Protein AF-A0A399CZG1-F1 (afdb_monomer_lite)

Radius of gyration: 20.48 Å; chains: 1; bounding box: 74×46×42 Å

Organism: NCBI:txid1628158

Secondary structure (DSSP, 8-state):
------------TTSSS-S----S--GGGSGGGGTTGGGTHHHHHHHHHHHHHHHHTT-HHHHHHHHHHHHHHHHH---GGGHHHHHHHHHHHHHHHHHHHHHHHHHHSSTT--GGGHHHHHHHHHHHHHHHHH-

pLDDT: mean 77.65, std 18.29, range [36.0, 96.25]

Foldseek 3Di:
DDDDDDDPDPPDPPPPVPPDDPQPDQLPPAQVSCPVVVVLSVLLSVLQSQLVVCVVVVVNVSNLVSLVSSLVSLVVPPDPSCVVVSVVSLVVSLVVLVVSLVVLCVQCDDDNHDPPSVVVNVVSVVVSVVSVVVD

Sequence (135 aa):
MKLSRRGFSLFSLRDIEYFNKEEKFELVNCPLKGKYCKRQLPEINQSYSESEQYRKNKEYRNSIDALKNAYSTTTELKEDSCSRCVNFFRSSITESLEDIHGELHKMSTGLFRTKRFESSYFMLGDLLKELKMKN

Structure (mmCIF, N/CA/C/O backbone):
data_AF-A0A399CZG1-F1
#
_entry.id   AF-A0A399CZG1-F1
#
loop_
_atom_site.group_PDB
_atom_site.id
_atom_site.type_symbol
_atom_site.label_atom_id
_atom_site.label_alt_id
_atom_site.label_comp_id
_atom_site.label_asym_id
_atom_site.label_entity_id
_a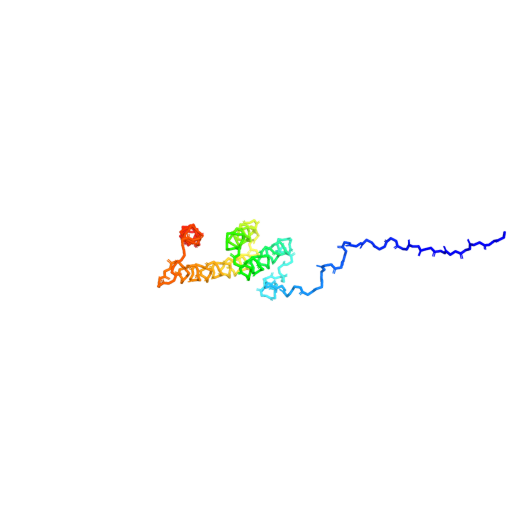tom_site.label_seq_id
_atom_site.pdbx_PDB_ins_code
_atom_site.Cartn_x
_atom_site.Cartn_y
_atom_site.Cartn_z
_atom_site.occupancy
_atom_site.B_iso_or_equiv
_atom_site.auth_seq_id
_atom_site.auth_comp_id
_atom_site.auth_asym_id
_atom_site.auth_atom_id
_atom_site.pdbx_PDB_model_num
ATOM 1 N N . MET A 1 1 ? 52.359 -31.957 21.831 1.00 36.00 1 MET A N 1
ATOM 2 C CA . MET A 1 1 ? 51.922 -32.720 20.639 1.00 36.00 1 MET A CA 1
ATOM 3 C C . MET A 1 1 ? 50.414 -32.563 20.468 1.00 36.00 1 MET A C 1
ATOM 5 O O . MET A 1 1 ? 49.690 -32.863 21.400 1.00 36.00 1 MET A O 1
ATOM 9 N N . LYS A 1 2 ? 50.000 -32.073 19.289 1.00 42.47 2 LYS A N 1
ATOM 10 C CA . LYS A 1 2 ? 48.671 -32.131 18.642 1.00 42.47 2 LYS A CA 1
ATOM 11 C C . LYS A 1 2 ? 47.413 -31.792 19.465 1.00 42.47 2 LYS A C 1
ATOM 13 O O . LYS A 1 2 ? 46.794 -32.674 20.041 1.00 42.47 2 LYS A O 1
ATOM 18 N N . LEU A 1 3 ? 46.904 -30.575 19.260 1.00 36.94 3 LEU A N 1
ATOM 19 C CA . LEU A 1 3 ? 45.467 -30.357 19.069 1.00 36.94 3 LEU A CA 1
ATOM 20 C C . LEU A 1 3 ? 45.265 -29.593 17.756 1.00 36.94 3 LEU A C 1
ATOM 22 O O . LEU A 1 3 ? 45.501 -28.397 17.644 1.00 36.94 3 LEU A O 1
ATOM 26 N N . SER A 1 4 ? 44.901 -30.364 16.737 1.00 43.69 4 SER A N 1
ATOM 27 C CA . SER A 1 4 ? 44.375 -29.910 15.457 1.00 43.69 4 SER A CA 1
ATOM 28 C C . SER A 1 4 ? 42.860 -30.012 15.547 1.00 43.69 4 SER A C 1
ATOM 30 O O . SER A 1 4 ? 42.366 -31.129 15.689 1.00 43.69 4 SER A O 1
ATOM 32 N N . ARG A 1 5 ? 42.138 -28.893 15.429 1.00 46.50 5 ARG A N 1
ATOM 33 C CA . ARG A 1 5 ? 40.871 -28.836 14.687 1.00 46.50 5 ARG A CA 1
ATOM 34 C C . ARG A 1 5 ? 40.735 -27.475 14.018 1.00 46.50 5 ARG A C 1
ATOM 36 O O . ARG A 1 5 ? 40.774 -26.425 14.647 1.00 46.50 5 ARG A O 1
ATOM 43 N N . ARG A 1 6 ? 40.643 -27.573 12.699 1.00 44.03 6 ARG A N 1
ATOM 44 C CA . ARG A 1 6 ? 40.434 -26.521 11.717 1.00 44.03 6 ARG A CA 1
ATOM 45 C C . ARG A 1 6 ? 39.025 -25.944 11.846 1.00 44.03 6 ARG A C 1
ATOM 47 O O . ARG A 1 6 ? 38.085 -26.691 12.092 1.00 44.03 6 ARG A O 1
ATOM 54 N N . GLY A 1 7 ? 38.924 -24.656 11.528 1.00 44.97 7 GLY A N 1
ATOM 55 C CA . GLY A 1 7 ? 37.837 -24.108 10.720 1.00 44.97 7 GLY A CA 1
ATOM 56 C C . GLY A 1 7 ? 36.497 -23.916 11.416 1.00 44.97 7 GLY A C 1
ATOM 57 O O . GLY A 1 7 ? 35.543 -24.615 11.095 1.00 44.97 7 GLY A O 1
ATOM 58 N N . PHE A 1 8 ? 36.388 -22.888 12.259 1.00 40.22 8 PHE A N 1
ATOM 59 C CA . PHE A 1 8 ? 35.113 -22.181 12.364 1.00 40.22 8 PHE A CA 1
ATOM 60 C C . PHE A 1 8 ? 34.995 -21.269 11.148 1.00 40.22 8 PHE A C 1
ATOM 62 O O . PHE A 1 8 ? 35.654 -20.236 11.044 1.00 40.22 8 PHE A O 1
ATOM 69 N N . SER A 1 9 ? 34.215 -21.743 10.183 1.00 43.44 9 SER A N 1
ATOM 70 C CA . SER A 1 9 ? 33.822 -20.983 9.014 1.00 43.44 9 SER A CA 1
ATOM 71 C C . SER A 1 9 ? 32.996 -19.779 9.464 1.00 43.44 9 SER A C 1
ATOM 73 O O . SER A 1 9 ? 31.930 -19.940 10.059 1.00 43.44 9 SER A O 1
ATOM 75 N N . LEU A 1 10 ? 33.510 -18.581 9.187 1.00 44.06 10 LEU A N 1
ATOM 76 C CA . LEU A 1 10 ? 32.779 -17.317 9.194 1.00 44.06 10 LEU A CA 1
ATOM 77 C C . LEU A 1 10 ? 31.733 -17.358 8.069 1.00 44.06 10 LEU A C 1
ATOM 79 O O . LEU A 1 10 ? 31.894 -16.727 7.029 1.00 44.06 10 LEU A O 1
ATOM 83 N N . PHE A 1 11 ? 30.660 -18.120 8.263 1.00 40.62 11 PHE A N 1
ATOM 84 C CA . PHE A 1 11 ? 29.437 -17.894 7.507 1.00 40.62 11 PHE A CA 1
ATOM 85 C C . PHE A 1 11 ? 28.658 -16.799 8.227 1.00 40.62 11 PHE A C 1
ATOM 87 O O . PHE A 1 11 ? 28.076 -16.995 9.291 1.00 40.62 11 PHE A O 1
ATOM 94 N N . SER A 1 12 ? 28.759 -15.607 7.645 1.00 46.53 12 SER A N 1
ATOM 95 C CA . SER A 1 12 ? 27.962 -14.426 7.939 1.00 46.53 12 SER A CA 1
ATOM 96 C C . SER A 1 12 ? 26.483 -14.803 8.082 1.00 46.53 12 SER A C 1
ATOM 98 O O . SER A 1 12 ? 25.837 -15.203 7.119 1.00 46.53 12 SER A O 1
ATOM 100 N N . LEU A 1 13 ? 25.930 -14.626 9.283 1.00 44.75 13 LEU A N 1
ATOM 101 C CA . LEU A 1 13 ? 24.500 -14.739 9.611 1.00 44.75 13 LEU A CA 1
ATOM 102 C C . LEU A 1 13 ? 23.629 -13.652 8.936 1.00 44.75 13 LEU A C 1
ATOM 104 O O . LEU A 1 13 ? 22.553 -13.338 9.429 1.00 44.75 13 LEU A O 1
ATOM 108 N N . ARG A 1 14 ? 24.089 -13.037 7.838 1.00 44.19 14 ARG A N 1
ATOM 109 C CA . ARG A 1 14 ? 23.337 -12.007 7.102 1.00 44.19 14 ARG A CA 1
ATOM 110 C C . ARG A 1 14 ? 22.626 -12.524 5.852 1.00 44.19 14 ARG A C 1
ATOM 112 O O . ARG A 1 14 ? 21.783 -11.808 5.333 1.00 44.19 14 ARG A O 1
ATOM 119 N N . ASP A 1 15 ? 22.888 -13.760 5.424 1.00 41.03 15 ASP A N 1
ATOM 120 C CA . ASP A 1 15 ? 22.405 -14.249 4.121 1.00 41.03 15 ASP A CA 1
ATOM 121 C C . ASP A 1 15 ? 21.254 -15.278 4.204 1.00 41.03 15 ASP A C 1
ATOM 123 O O . ASP A 1 15 ? 20.906 -15.887 3.197 1.00 41.03 15 ASP A O 1
ATOM 127 N N . ILE A 1 16 ? 20.640 -15.498 5.380 1.00 46.31 16 ILE A N 1
ATOM 128 C CA . ILE A 1 16 ? 19.619 -16.560 5.575 1.00 46.31 16 ILE A CA 1
ATOM 129 C C . ILE A 1 16 ? 18.176 -16.028 5.740 1.00 46.31 16 ILE A C 1
ATOM 131 O O . ILE A 1 16 ? 17.235 -16.813 5.740 1.00 46.31 16 ILE A O 1
ATOM 135 N N . GLU A 1 17 ? 17.934 -14.714 5.748 1.00 45.91 17 GLU A N 1
ATOM 136 C CA . GLU A 1 17 ? 16.558 -14.163 5.762 1.00 45.91 17 GLU A CA 1
ATOM 137 C C . GLU A 1 17 ? 16.020 -13.785 4.368 1.00 45.91 17 GLU A C 1
ATOM 139 O O . GLU A 1 17 ? 15.200 -12.886 4.222 1.00 45.91 17 GLU A O 1
ATOM 144 N N . TYR A 1 18 ? 16.450 -14.501 3.325 1.00 46.44 18 TYR A N 1
ATOM 145 C CA . TYR A 1 18 ? 15.904 -14.374 1.962 1.00 46.44 18 TYR A CA 1
ATOM 146 C C . TYR A 1 18 ? 15.103 -15.608 1.514 1.00 46.44 18 TYR A C 1
ATOM 148 O O . TYR A 1 18 ? 14.921 -15.844 0.322 1.00 46.44 18 TYR A O 1
ATOM 156 N N . PHE A 1 19 ? 14.626 -16.428 2.454 1.00 38.84 19 PHE A N 1
ATOM 157 C CA . PHE A 1 19 ? 13.815 -17.602 2.133 1.00 38.84 19 PHE A CA 1
ATOM 158 C C . PHE A 1 19 ? 12.312 -17.303 2.262 1.00 38.84 19 PHE A C 1
ATOM 160 O O . PHE A 1 19 ? 11.767 -17.224 3.359 1.00 38.84 19 PHE A O 1
ATOM 167 N N . ASN A 1 20 ? 11.656 -17.202 1.098 1.00 46.59 20 ASN A N 1
ATOM 168 C CA . ASN A 1 20 ? 10.205 -17.238 0.860 1.00 46.59 20 ASN A CA 1
ATOM 169 C C . ASN A 1 20 ? 9.352 -16.075 1.404 1.00 46.59 20 ASN A C 1
ATOM 171 O O . ASN A 1 20 ? 8.352 -16.288 2.089 1.00 46.59 20 ASN A O 1
ATOM 175 N N . LYS A 1 21 ? 9.656 -14.838 0.996 1.00 52.62 21 LYS A N 1
ATOM 176 C CA . LYS A 1 21 ? 8.591 -13.847 0.768 1.00 52.62 21 LYS A CA 1
ATOM 177 C C . LYS A 1 21 ? 8.177 -13.976 -0.696 1.00 52.62 21 LYS A C 1
ATOM 179 O O . LYS A 1 21 ? 8.971 -13.648 -1.568 1.00 52.62 21 LYS A O 1
ATOM 184 N N . GLU A 1 22 ? 6.982 -14.499 -0.967 1.00 57.06 22 GLU A N 1
ATOM 185 C CA . GLU A 1 22 ? 6.399 -14.423 -2.312 1.00 57.06 22 GLU A CA 1
ATOM 186 C C . GLU A 1 22 ? 6.376 -12.948 -2.731 1.00 57.06 22 GLU A C 1
ATOM 188 O O . GLU A 1 22 ? 5.758 -12.109 -2.068 1.00 57.06 22 GLU A O 1
ATOM 193 N N . GLU A 1 23 ? 7.126 -12.607 -3.777 1.00 64.00 23 GLU A N 1
ATOM 194 C CA . GLU A 1 23 ? 7.161 -11.247 -4.297 1.00 64.00 23 GLU A CA 1
ATOM 195 C C . GLU A 1 23 ? 5.788 -10.918 -4.886 1.00 64.00 23 GLU A C 1
ATOM 197 O O . GLU A 1 23 ? 5.312 -11.590 -5.798 1.00 64.00 23 GLU A O 1
ATOM 202 N N . LYS A 1 24 ? 5.130 -9.876 -4.360 1.00 70.31 24 LYS A N 1
ATOM 203 C CA . LYS A 1 24 ? 3.799 -9.473 -4.837 1.00 70.31 24 LYS A CA 1
ATOM 204 C C . LYS A 1 24 ? 3.831 -9.084 -6.314 1.00 70.31 24 LYS A C 1
ATOM 206 O O . LYS A 1 24 ? 2.890 -9.375 -7.051 1.00 70.31 24 LYS A O 1
ATOM 211 N N . PHE A 1 25 ? 4.888 -8.391 -6.728 1.00 69.31 25 PHE A N 1
ATOM 212 C CA . PHE A 1 25 ? 5.066 -7.937 -8.093 1.00 69.31 25 PHE A CA 1
ATOM 213 C C . PHE A 1 25 ? 6.190 -8.703 -8.768 1.00 69.31 25 PHE A C 1
ATOM 215 O O . PHE A 1 25 ? 7.362 -8.530 -8.441 1.00 69.31 25 PHE A O 1
ATOM 222 N N . GLU A 1 26 ? 5.838 -9.465 -9.794 1.00 66.25 26 GLU A N 1
ATOM 223 C CA . GLU A 1 26 ? 6.810 -10.024 -10.720 1.00 66.25 26 GLU A CA 1
ATOM 224 C C . GLU A 1 26 ? 6.822 -9.195 -12.018 1.00 66.25 26 GLU A C 1
ATOM 226 O O . GLU A 1 26 ? 5.777 -8.816 -12.551 1.00 66.25 26 GLU A O 1
ATOM 231 N N . LEU A 1 27 ? 8.004 -8.936 -12.592 1.00 61.22 27 LEU A N 1
ATOM 232 C CA . LEU A 1 27 ? 8.157 -8.186 -13.859 1.00 61.22 27 LEU A CA 1
ATOM 233 C C . LEU A 1 27 ? 7.696 -8.969 -15.106 1.00 61.22 27 LEU A C 1
ATOM 235 O O . LEU A 1 27 ? 8.086 -8.631 -16.227 1.00 61.22 27 LEU A O 1
ATOM 239 N N . VAL A 1 28 ? 6.890 -10.022 -14.943 1.00 53.41 28 VAL A N 1
ATOM 240 C CA . VAL A 1 28 ? 6.492 -10.959 -16.011 1.00 53.41 28 VAL A CA 1
ATOM 241 C C . VAL A 1 28 ? 5.772 -10.239 -17.158 1.00 53.41 28 VAL A C 1
ATOM 243 O O . VAL A 1 28 ? 5.946 -10.612 -18.315 1.00 53.41 28 VAL A O 1
ATOM 246 N N . ASN A 1 29 ? 5.069 -9.141 -16.862 1.00 54.81 29 ASN A N 1
ATOM 247 C CA . ASN A 1 29 ? 4.317 -8.347 -17.842 1.00 54.81 29 ASN A CA 1
ATOM 248 C C . ASN A 1 29 ? 4.965 -6.995 -18.200 1.00 54.81 29 ASN A C 1
ATOM 250 O O . ASN A 1 29 ? 4.324 -6.137 -18.813 1.00 54.81 29 ASN A O 1
ATOM 254 N N . CYS A 1 30 ? 6.233 -6.787 -17.838 1.00 62.12 30 CYS A N 1
ATOM 255 C CA . CYS A 1 30 ? 6.954 -5.556 -18.145 1.00 62.12 30 CYS A CA 1
ATOM 256 C C . CYS A 1 30 ? 7.650 -5.608 -19.513 1.00 62.12 30 CYS A C 1
ATOM 258 O O . CYS A 1 30 ? 8.317 -6.607 -19.812 1.00 62.12 30 CYS A O 1
ATOM 260 N N . PRO A 1 31 ? 7.587 -4.533 -20.332 1.00 56.00 31 PRO A N 1
ATOM 261 C CA . PRO A 1 31 ? 8.394 -4.428 -21.545 1.00 56.00 31 PRO A CA 1
ATOM 262 C C . PRO A 1 31 ? 9.868 -4.726 -21.232 1.00 56.00 31 PRO A C 1
ATOM 264 O O . PRO A 1 31 ? 10.396 -4.303 -20.203 1.00 56.00 31 PRO A O 1
ATOM 267 N N . LEU A 1 32 ? 10.529 -5.514 -22.087 1.00 56.03 32 LEU A N 1
ATOM 268 C CA . LEU A 1 32 ? 11.928 -5.937 -21.905 1.00 56.03 32 LEU A CA 1
ATOM 269 C C . LEU A 1 32 ? 12.213 -6.675 -20.574 1.00 56.03 32 LEU A C 1
ATOM 271 O O . LEU A 1 32 ? 13.328 -6.592 -20.050 1.00 56.03 32 LEU A O 1
ATOM 275 N N . LYS A 1 33 ? 11.225 -7.387 -20.005 1.00 58.09 33 LYS A N 1
ATOM 276 C CA . LYS A 1 33 ? 11.309 -8.038 -18.676 1.00 58.09 33 LYS A CA 1
ATOM 277 C C . LYS A 1 33 ? 11.680 -7.058 -17.552 1.00 58.09 33 LYS A C 1
ATOM 279 O O . LYS A 1 33 ? 12.301 -7.452 -16.564 1.00 58.09 33 LYS A O 1
ATOM 284 N N . GLY A 1 34 ? 11.389 -5.766 -17.745 1.00 58.16 34 GLY A N 1
ATOM 285 C CA . GLY A 1 34 ? 11.699 -4.701 -16.795 1.00 58.16 34 GLY A CA 1
ATOM 286 C C . GLY A 1 34 ? 13.181 -4.606 -16.430 1.00 58.16 34 GLY A C 1
ATOM 287 O O . GLY A 1 34 ? 13.501 -4.231 -15.307 1.00 58.16 34 GLY A O 1
ATOM 288 N N . LYS A 1 35 ? 14.103 -4.966 -17.339 1.00 62.44 35 LYS A N 1
ATOM 289 C CA . LYS A 1 35 ? 15.553 -5.020 -17.057 1.00 62.44 35 LYS A CA 1
ATOM 290 C C . LYS A 1 35 ? 16.100 -3.711 -16.473 1.00 62.44 35 LYS A C 1
ATOM 292 O O . LYS A 1 35 ? 17.005 -3.757 -15.647 1.00 62.44 35 LYS A O 1
ATOM 297 N N . TYR A 1 36 ? 15.525 -2.580 -16.877 1.00 63.09 36 TYR A N 1
ATOM 298 C CA . TYR A 1 36 ? 15.866 -1.259 -16.357 1.00 63.09 36 TYR A CA 1
ATOM 299 C C . TYR A 1 36 ? 15.042 -0.870 -15.110 1.00 63.09 36 TYR A C 1
ATOM 301 O O . TYR A 1 36 ? 15.588 -0.322 -14.155 1.00 63.09 36 TYR A O 1
ATOM 309 N N . CYS A 1 37 ? 13.793 -1.339 -15.020 1.00 68.94 37 CYS A N 1
ATOM 310 C CA . CYS A 1 37 ? 12.920 -1.208 -13.843 1.00 68.94 37 CYS A CA 1
ATOM 311 C C . CYS A 1 37 ? 13.371 -2.058 -12.633 1.00 68.94 37 CYS A C 1
ATOM 313 O O . CYS A 1 37 ? 12.858 -1.895 -11.528 1.00 68.94 37 CYS A O 1
ATOM 315 N N . LYS A 1 38 ? 14.331 -2.976 -12.826 1.00 70.75 38 LYS A N 1
ATOM 316 C CA . LYS A 1 38 ? 14.804 -3.934 -11.812 1.00 70.75 38 LYS A CA 1
ATOM 317 C C . LYS A 1 38 ? 15.476 -3.311 -10.594 1.00 70.75 38 LYS A C 1
ATOM 319 O O . LYS A 1 38 ? 15.558 -3.988 -9.580 1.00 70.75 38 LYS A O 1
ATOM 324 N N . ARG A 1 39 ? 15.994 -2.081 -10.677 1.00 74.62 39 ARG A N 1
ATOM 325 C CA . ARG A 1 39 ? 16.723 -1.478 -9.546 1.00 74.62 39 ARG A CA 1
ATOM 326 C C . ARG A 1 39 ? 15.808 -1.119 -8.377 1.00 74.62 39 ARG A C 1
ATOM 328 O O . ARG A 1 39 ? 16.177 -1.369 -7.242 1.00 74.62 39 ARG A O 1
ATOM 335 N N . GLN A 1 40 ? 14.627 -0.588 -8.679 1.00 78.94 40 GLN A N 1
ATOM 336 C CA . GLN A 1 40 ? 13.659 -0.106 -7.688 1.00 78.94 40 GLN A CA 1
ATOM 337 C C . GLN A 1 40 ? 12.629 -1.183 -7.297 1.00 78.94 40 GLN A C 1
ATOM 339 O O . GLN A 1 40 ? 11.963 -1.075 -6.273 1.00 78.94 40 GLN A O 1
ATOM 344 N N . LEU A 1 41 ? 12.483 -2.245 -8.104 1.00 80.94 41 LEU A N 1
ATOM 345 C CA . LEU A 1 41 ? 11.499 -3.302 -7.849 1.00 80.94 41 LEU A CA 1
ATOM 346 C C . LEU A 1 41 ? 11.676 -4.005 -6.488 1.00 80.94 41 LEU A C 1
ATOM 348 O O . LEU A 1 41 ? 10.663 -4.171 -5.810 1.00 80.94 41 LEU A O 1
ATOM 352 N N . PRO A 1 42 ? 12.892 -4.405 -6.057 1.00 84.00 42 PRO A N 1
ATOM 353 C CA . PRO A 1 42 ? 13.063 -5.058 -4.762 1.00 84.00 42 PRO A CA 1
ATOM 354 C C . PRO A 1 42 ? 12.589 -4.175 -3.608 1.00 84.00 42 PRO A C 1
ATOM 356 O O . PRO A 1 42 ? 11.947 -4.667 -2.690 1.00 84.00 42 PRO A O 1
ATOM 359 N N . GLU A 1 43 ? 12.831 -2.866 -3.693 1.00 87.88 43 GLU A N 1
ATOM 360 C CA . GLU A 1 43 ? 12.409 -1.901 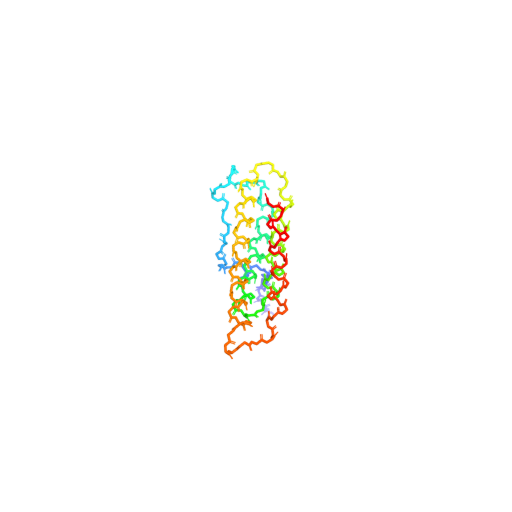-2.677 1.00 87.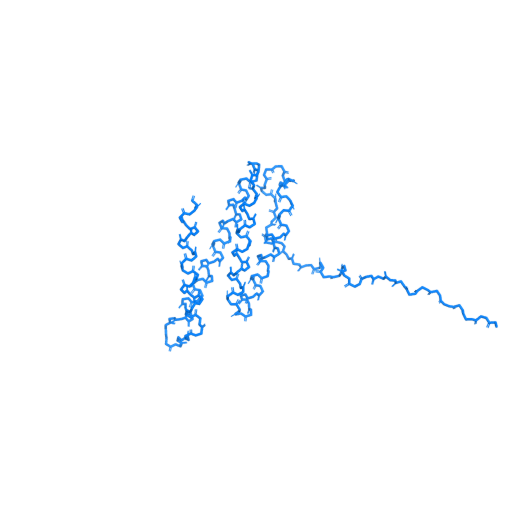88 43 GLU A CA 1
ATOM 361 C C . GLU A 1 43 ? 10.883 -1.729 -2.638 1.00 87.88 43 GLU A C 1
ATOM 363 O O . GLU A 1 43 ? 10.284 -1.710 -1.558 1.00 87.88 43 GLU A O 1
ATOM 368 N N . ILE A 1 44 ? 10.234 -1.688 -3.808 1.00 88.25 44 ILE A N 1
ATOM 369 C CA . ILE A 1 44 ? 8.767 -1.663 -3.915 1.00 88.25 44 ILE A CA 1
ATOM 370 C C . ILE A 1 44 ? 8.170 -2.944 -3.313 1.00 88.25 44 ILE A C 1
ATOM 372 O O . ILE A 1 44 ? 7.260 -2.868 -2.488 1.00 88.25 44 ILE A O 1
ATOM 376 N N . ASN A 1 45 ? 8.691 -4.118 -3.692 1.00 88.19 45 ASN A N 1
ATOM 377 C CA . ASN A 1 45 ? 8.231 -5.414 -3.180 1.00 88.19 45 ASN A CA 1
ATOM 378 C C . ASN A 1 45 ? 8.459 -5.549 -1.670 1.00 88.19 45 ASN A C 1
ATOM 380 O O . ASN A 1 45 ? 7.585 -6.050 -0.959 1.00 88.19 45 ASN A O 1
ATOM 384 N N . GLN A 1 46 ? 9.600 -5.073 -1.171 1.00 90.25 46 GLN A N 1
ATOM 385 C CA . GLN A 1 46 ? 9.909 -5.064 0.253 1.00 90.25 46 GLN A CA 1
ATOM 386 C C . GLN A 1 46 ? 8.916 -4.190 1.023 1.00 90.25 46 GLN A C 1
ATOM 388 O O . GLN A 1 46 ? 8.261 -4.691 1.935 1.00 90.25 46 GLN A O 1
ATOM 393 N N . SER A 1 47 ? 8.749 -2.929 0.616 1.00 92.88 47 SER A N 1
ATOM 394 C CA . SER A 1 47 ? 7.836 -1.982 1.270 1.00 92.88 47 SER A CA 1
ATOM 395 C C . SER A 1 47 ? 6.388 -2.491 1.255 1.00 92.88 47 SER A C 1
ATOM 397 O O . SER A 1 47 ? 5.665 -2.395 2.246 1.00 92.88 47 SER A O 1
ATOM 399 N N . TYR A 1 48 ? 5.962 -3.104 0.147 1.00 92.06 48 TYR A N 1
ATOM 400 C CA . TYR A 1 48 ? 4.640 -3.721 0.045 1.00 92.06 48 TYR A CA 1
ATOM 401 C C . TYR A 1 48 ? 4.491 -4.907 1.013 1.00 92.06 48 TYR A C 1
ATOM 403 O O . TYR A 1 48 ? 3.505 -5.009 1.741 1.00 92.06 48 TYR A O 1
ATOM 411 N N . SER A 1 49 ? 5.488 -5.794 1.068 1.00 91.94 49 SER A N 1
ATOM 412 C CA . SER A 1 49 ? 5.487 -6.943 1.979 1.00 91.94 49 SER A CA 1
ATOM 413 C C . SER A 1 49 ? 5.474 -6.525 3.453 1.00 91.94 49 SER A C 1
ATOM 415 O O . SER A 1 49 ? 4.753 -7.117 4.257 1.00 91.94 49 SER A O 1
ATOM 417 N N . GLU A 1 50 ? 6.251 -5.504 3.814 1.00 94.00 50 GLU A N 1
ATOM 418 C CA . GLU A 1 50 ? 6.254 -4.917 5.157 1.00 94.00 50 GLU A CA 1
ATOM 419 C C . GLU A 1 50 ? 4.880 -4.347 5.509 1.00 94.00 50 GLU A C 1
ATOM 421 O O . GLU A 1 50 ? 4.365 -4.613 6.595 1.00 94.00 50 GLU A O 1
ATOM 426 N N . SER A 1 51 ? 4.230 -3.653 4.570 1.00 95.75 51 SER A N 1
ATOM 427 C CA . SER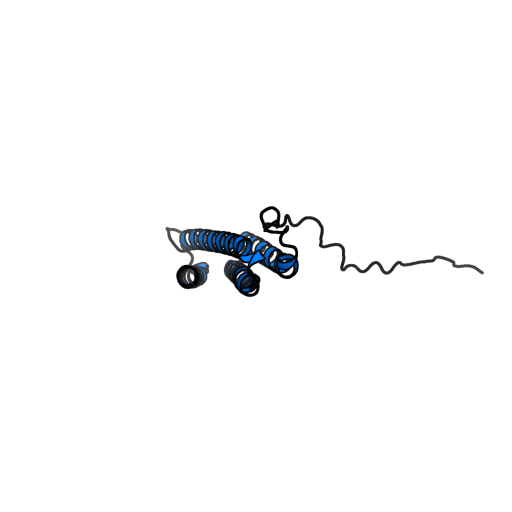 A 1 51 ? 2.873 -3.157 4.782 1.00 95.75 51 SER A CA 1
ATOM 428 C C . SER A 1 51 ? 1.883 -4.267 5.122 1.00 95.75 51 SER A C 1
ATOM 430 O O . SER A 1 51 ? 1.117 -4.138 6.079 1.00 95.75 51 SER A O 1
ATOM 432 N N . GLU A 1 52 ? 1.932 -5.382 4.394 1.00 93.06 52 GLU A N 1
ATOM 433 C CA . GLU A 1 52 ? 1.067 -6.534 4.648 1.00 93.06 52 GLU A CA 1
ATOM 434 C C . GLU A 1 52 ? 1.336 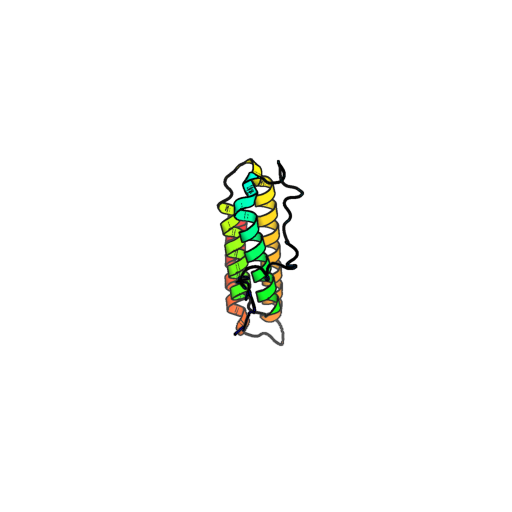-7.161 6.025 1.00 93.06 52 GLU A C 1
ATOM 436 O O . GLU A 1 52 ? 0.407 -7.593 6.712 1.00 93.06 52 GLU A O 1
ATOM 441 N N . GLN A 1 53 ? 2.595 -7.181 6.474 1.00 94.44 53 GLN A N 1
ATOM 442 C CA . GLN A 1 53 ? 2.945 -7.620 7.828 1.00 94.44 53 GLN A CA 1
ATOM 443 C C . GLN A 1 53 ? 2.384 -6.664 8.892 1.00 94.44 53 GLN A C 1
ATOM 445 O O . GLN A 1 53 ? 1.739 -7.115 9.842 1.00 94.44 53 GLN A O 1
ATOM 450 N N . TYR A 1 54 ? 2.543 -5.351 8.711 1.00 96.25 54 TYR A N 1
ATOM 451 C CA . TYR A 1 54 ? 1.978 -4.349 9.616 1.00 96.25 54 TYR A CA 1
ATOM 452 C C . TYR A 1 54 ? 0.450 -4.414 9.675 1.00 96.25 54 TYR A C 1
ATOM 454 O O . TYR A 1 54 ? -0.129 -4.359 10.762 1.00 96.25 54 TYR A O 1
ATOM 462 N N . ARG A 1 55 ? -0.217 -4.597 8.530 1.00 93.62 55 ARG A N 1
ATOM 463 C CA . ARG A 1 55 ? -1.674 -4.760 8.450 1.00 93.62 55 ARG A CA 1
ATOM 464 C C . ARG A 1 55 ? -2.138 -5.981 9.243 1.00 93.62 55 ARG A C 1
ATOM 466 O O . ARG A 1 55 ? -3.046 -5.854 10.064 1.00 93.62 55 ARG A O 1
ATOM 473 N N . LYS A 1 56 ? -1.466 -7.132 9.096 1.00 93.88 56 LYS A N 1
ATOM 474 C CA . LYS A 1 56 ? -1.742 -8.351 9.888 1.00 93.88 56 LYS A CA 1
ATOM 475 C C . LYS A 1 56 ? -1.610 -8.109 11.396 1.00 93.88 56 LYS A C 1
ATOM 477 O O . LYS A 1 56 ? -2.430 -8.603 12.169 1.00 93.88 56 LYS A O 1
ATOM 482 N N . ASN A 1 57 ? -0.644 -7.285 11.803 1.00 94.19 57 ASN A N 1
ATOM 483 C CA . ASN A 1 57 ? -0.428 -6.894 13.199 1.00 94.19 57 ASN A CA 1
ATOM 484 C C . ASN A 1 57 ? -1.336 -5.738 13.674 1.00 94.19 57 ASN A C 1
ATOM 486 O O . ASN A 1 57 ? -1.251 -5.323 14.831 1.00 94.19 57 ASN A O 1
ATOM 490 N N . LYS A 1 58 ? -2.235 -5.225 12.818 1.00 92.06 58 LYS A N 1
ATOM 491 C CA . LYS A 1 58 ? -3.096 -4.046 13.061 1.00 92.06 58 LYS A CA 1
ATOM 492 C C . LYS A 1 58 ? -2.315 -2.752 13.326 1.00 92.06 58 LYS A C 1
ATOM 494 O O . LYS A 1 58 ? -2.831 -1.809 13.934 1.00 92.06 58 LYS A O 1
ATOM 499 N N . GLU A 1 59 ? -1.082 -2.681 12.841 1.00 94.25 59 GLU A N 1
ATOM 500 C CA . GLU A 1 59 ? -0.224 -1.497 12.845 1.00 94.25 59 GLU A CA 1
ATOM 501 C C . GLU A 1 59 ? -0.506 -0.636 11.605 1.00 94.25 59 GLU A C 1
ATOM 503 O O . GLU A 1 59 ? 0.362 -0.384 10.773 1.00 94.25 59 GLU A O 1
ATOM 508 N N . TYR A 1 60 ? -1.754 -0.183 11.457 1.00 93.75 60 TYR A N 1
ATOM 509 C CA . TYR A 1 60 ? -2.217 0.451 10.218 1.00 93.75 60 TYR A CA 1
ATOM 510 C C . TYR A 1 60 ? -1.420 1.689 9.813 1.00 93.75 60 TYR A C 1
ATOM 512 O O . TYR A 1 60 ? -1.226 1.915 8.628 1.00 93.75 60 TYR A O 1
ATOM 520 N N . ARG A 1 61 ? -0.916 2.475 10.770 1.00 93.56 61 ARG A N 1
ATOM 521 C CA . ARG A 1 61 ? -0.073 3.635 10.454 1.00 93.56 61 ARG A CA 1
ATOM 522 C C . ARG A 1 61 ? 1.207 3.217 9.722 1.00 93.56 61 ARG A C 1
ATOM 524 O O . ARG A 1 61 ? 1.480 3.743 8.652 1.00 93.56 61 ARG A O 1
ATOM 531 N N . ASN A 1 62 ? 1.910 2.216 10.250 1.00 95.12 62 ASN A N 1
ATOM 532 C CA . ASN A 1 62 ? 3.128 1.679 9.641 1.00 95.12 62 ASN A CA 1
ATOM 533 C C . ASN A 1 62 ? 2.820 1.031 8.281 1.00 95.12 62 ASN A C 1
ATOM 535 O O . ASN A 1 62 ? 3.563 1.208 7.322 1.00 95.12 62 ASN A O 1
ATOM 539 N N . SER A 1 63 ? 1.677 0.347 8.172 1.00 96.06 63 SER A N 1
ATOM 540 C CA . SER A 1 63 ? 1.193 -0.224 6.910 1.00 96.06 63 SER A CA 1
ATOM 541 C C . SER A 1 63 ? 0.951 0.844 5.831 1.00 96.06 63 SER A C 1
ATOM 543 O O . SER A 1 63 ? 1.402 0.686 4.693 1.00 96.06 63 SER A O 1
ATOM 545 N N . ILE A 1 64 ? 0.296 1.953 6.189 1.00 95.62 64 ILE A N 1
ATOM 546 C CA . ILE A 1 64 ? 0.037 3.084 5.286 1.00 95.62 64 ILE A CA 1
ATOM 547 C C . ILE A 1 64 ? 1.349 3.754 4.870 1.00 95.62 64 ILE A C 1
ATOM 549 O O . ILE A 1 64 ? 1.548 4.012 3.683 1.00 95.62 64 ILE A O 1
ATOM 553 N N . ASP A 1 65 ? 2.251 4.005 5.821 1.00 95.69 65 ASP A N 1
ATOM 554 C CA . ASP A 1 65 ? 3.539 4.650 5.552 1.00 95.69 65 ASP A CA 1
ATOM 555 C C . ASP A 1 65 ? 4.409 3.798 4.610 1.00 95.69 65 ASP A C 1
ATOM 557 O O . ASP A 1 65 ? 4.988 4.327 3.659 1.00 95.69 65 ASP A O 1
ATOM 561 N N . ALA A 1 66 ? 4.423 2.473 4.787 1.00 95.81 66 ALA A N 1
ATOM 562 C CA . ALA A 1 66 ? 5.136 1.551 3.903 1.00 95.81 66 ALA A CA 1
ATOM 563 C C . ALA A 1 66 ? 4.558 1.533 2.471 1.00 95.81 66 ALA A C 1
ATOM 565 O O . ALA A 1 66 ? 5.309 1.592 1.497 1.00 95.81 66 ALA A O 1
ATOM 566 N N . LEU A 1 67 ? 3.227 1.539 2.309 1.00 95.19 67 LEU A N 1
ATOM 567 C CA . LEU A 1 67 ? 2.594 1.642 0.981 1.00 95.19 67 LEU A CA 1
ATOM 568 C C . LEU A 1 67 ? 2.831 3.006 0.331 1.00 95.19 67 LEU A C 1
ATOM 570 O O . LEU A 1 67 ? 3.033 3.088 -0.881 1.00 95.19 67 LEU A O 1
ATOM 574 N N . LYS A 1 68 ? 2.848 4.081 1.122 1.00 94.38 68 LYS A N 1
ATOM 575 C CA . LYS A 1 68 ? 3.196 5.419 0.642 1.00 94.38 68 LYS A CA 1
ATOM 576 C C . LYS A 1 68 ? 4.642 5.469 0.150 1.00 94.38 68 LYS A C 1
ATOM 578 O O . LYS A 1 68 ? 4.890 6.065 -0.899 1.00 94.38 68 LYS A O 1
ATOM 583 N N . ASN A 1 69 ? 5.565 4.820 0.862 1.00 93.31 69 ASN A N 1
ATOM 584 C CA . ASN A 1 69 ? 6.948 4.680 0.419 1.00 93.31 69 ASN A CA 1
ATOM 585 C C . ASN A 1 69 ? 7.015 3.927 -0.913 1.00 93.31 69 ASN A C 1
ATOM 587 O O . ASN A 1 69 ? 7.499 4.485 -1.892 1.00 93.31 69 ASN A O 1
ATOM 591 N N . ALA A 1 70 ? 6.394 2.744 -0.990 1.00 92.06 70 ALA A N 1
ATOM 592 C CA . ALA A 1 70 ? 6.321 1.956 -2.220 1.00 92.06 70 ALA A CA 1
ATOM 593 C C . ALA A 1 70 ? 5.786 2.785 -3.402 1.00 92.06 70 ALA A C 1
ATOM 595 O O . ALA A 1 70 ? 6.357 2.754 -4.493 1.00 92.06 70 ALA A O 1
ATOM 596 N N . TYR A 1 71 ? 4.724 3.572 -3.182 1.00 92.06 71 TYR A N 1
ATOM 597 C CA . TYR A 1 71 ? 4.159 4.462 -4.196 1.00 92.06 71 TYR A CA 1
ATOM 598 C C . TYR A 1 71 ? 5.165 5.531 -4.633 1.00 92.06 71 TYR A C 1
ATOM 600 O O . TYR A 1 71 ? 5.340 5.755 -5.831 1.00 92.06 71 TYR A O 1
ATOM 608 N N . SER A 1 72 ? 5.839 6.182 -3.683 1.00 91.12 72 SER A N 1
ATOM 609 C CA . SER A 1 72 ? 6.856 7.200 -3.961 1.00 91.12 72 SER A CA 1
ATOM 610 C C . SER A 1 72 ? 8.012 6.629 -4.779 1.00 91.12 72 SER A C 1
ATOM 612 O O . SER A 1 72 ? 8.384 7.220 -5.790 1.00 91.12 72 SER A O 1
ATOM 614 N N . THR A 1 73 ? 8.500 5.437 -4.441 1.00 89.12 73 THR A N 1
ATOM 615 C CA . THR A 1 73 ? 9.545 4.731 -5.193 1.00 89.12 73 THR A CA 1
ATOM 616 C C . THR A 1 73 ? 9.132 4.498 -6.655 1.00 89.12 73 THR A C 1
ATOM 618 O O . THR A 1 73 ? 9.943 4.636 -7.573 1.00 89.12 73 THR A O 1
ATOM 621 N N . THR A 1 74 ? 7.839 4.268 -6.935 1.00 87.19 74 THR A N 1
ATOM 622 C CA . THR A 1 74 ? 7.349 4.180 -8.329 1.00 87.19 74 THR A CA 1
ATOM 623 C C . THR A 1 74 ? 7.446 5.497 -9.108 1.00 87.19 74 THR A C 1
ATOM 625 O O . THR A 1 74 ? 7.373 5.494 -10.336 1.00 87.19 74 THR A O 1
ATOM 628 N N . THR A 1 75 ? 7.555 6.646 -8.438 1.00 83.00 75 THR A N 1
ATOM 629 C CA . THR A 1 75 ? 7.725 7.959 -9.091 1.00 83.00 75 THR A CA 1
ATOM 630 C C . THR A 1 75 ? 9.161 8.219 -9.530 1.00 83.00 75 THR A C 1
ATOM 632 O O . THR A 1 75 ? 9.394 9.016 -10.438 1.00 83.00 75 THR A O 1
ATOM 635 N N . GLU A 1 76 ? 10.118 7.489 -8.959 1.00 81.50 76 GLU A N 1
ATOM 636 C CA . GLU A 1 76 ? 11.530 7.550 -9.338 1.00 81.50 76 GLU A CA 1
ATOM 637 C C . GLU A 1 76 ? 11.824 6.763 -10.624 1.00 81.50 76 GLU A C 1
ATOM 639 O O . GLU A 1 76 ? 12.823 7.011 -11.302 1.00 81.50 76 GLU A O 1
ATOM 644 N N . LEU A 1 77 ? 10.920 5.858 -11.010 1.00 80.19 77 LEU A N 1
ATOM 645 C CA . LEU A 1 77 ? 10.946 5.135 -12.280 1.00 80.19 77 LEU A CA 1
ATOM 646 C C . LEU A 1 77 ? 10.519 6.064 -13.432 1.00 80.19 77 LEU A C 1
ATOM 648 O O . LEU A 1 77 ? 9.383 6.028 -13.899 1.00 80.19 77 LEU A O 1
ATOM 652 N N . LYS A 1 78 ? 11.448 6.913 -13.885 1.00 71.81 78 LYS A N 1
ATOM 653 C CA . LYS A 1 78 ? 11.238 7.889 -14.975 1.00 71.81 78 LYS A CA 1
ATOM 654 C C . LYS A 1 78 ? 11.445 7.327 -16.383 1.00 71.81 78 LYS A C 1
ATOM 656 O O . LYS A 1 78 ? 11.264 8.044 -17.358 1.00 71.81 78 LYS A O 1
ATOM 661 N N . GLU A 1 79 ? 11.880 6.081 -16.504 1.00 72.69 79 GLU A N 1
ATOM 662 C CA . GLU A 1 79 ? 12.167 5.484 -17.805 1.00 72.69 79 GLU A CA 1
ATOM 663 C C . GLU A 1 79 ? 10.868 5.101 -18.523 1.00 72.69 79 GLU A C 1
ATOM 665 O O . GLU A 1 79 ? 10.067 4.324 -17.999 1.00 72.69 79 GLU A O 1
ATOM 670 N N . ASP A 1 80 ? 10.696 5.571 -19.761 1.00 69.94 80 ASP A N 1
ATOM 671 C CA . ASP A 1 80 ? 9.490 5.330 -20.570 1.00 69.94 80 ASP A CA 1
ATOM 672 C C . ASP A 1 80 ? 9.151 3.838 -20.707 1.00 69.94 80 ASP A C 1
ATOM 674 O O . ASP A 1 80 ? 7.981 3.444 -20.706 1.00 69.94 80 ASP A O 1
ATOM 678 N N . SER A 1 81 ? 10.182 2.985 -20.743 1.00 72.94 81 SER A N 1
ATOM 679 C CA . SER A 1 81 ? 10.042 1.524 -20.817 1.00 72.94 81 SER A CA 1
ATOM 680 C C . SER A 1 81 ? 9.379 0.891 -19.582 1.00 72.94 81 SER A C 1
ATOM 682 O O . SER A 1 81 ? 8.847 -0.216 -19.675 1.00 72.94 81 SER A O 1
ATOM 684 N N . CYS A 1 82 ? 9.356 1.600 -18.448 1.00 76.88 82 CYS A N 1
ATOM 685 C CA . CYS A 1 82 ? 8.762 1.160 -17.187 1.00 76.88 82 CYS A CA 1
ATOM 686 C C . CYS A 1 82 ? 7.349 1.705 -16.954 1.00 76.88 82 CYS A C 1
ATOM 688 O O . CYS A 1 82 ? 6.677 1.228 -16.042 1.00 76.88 82 CYS A O 1
ATOM 690 N N . SER A 1 83 ? 6.872 2.652 -17.769 1.00 80.06 83 SER A N 1
ATOM 691 C CA . SER A 1 83 ? 5.585 3.352 -17.592 1.00 80.06 83 SER A CA 1
ATOM 692 C C . SER A 1 83 ? 4.400 2.413 -17.325 1.00 80.06 83 SER A C 1
ATOM 694 O O . SER A 1 83 ? 3.638 2.608 -16.379 1.00 80.06 83 SER A O 1
ATOM 696 N N . ARG A 1 84 ? 4.280 1.325 -18.097 1.00 79.44 84 ARG A N 1
ATOM 697 C CA . ARG A 1 84 ? 3.207 0.332 -17.925 1.00 79.44 84 ARG A CA 1
ATOM 698 C C . ARG A 1 84 ? 3.276 -0.391 -16.575 1.00 79.44 84 ARG A C 1
ATOM 700 O O . ARG A 1 84 ? 2.241 -0.653 -15.970 1.00 79.44 84 ARG A O 1
ATOM 707 N N . CYS A 1 85 ? 4.481 -0.691 -16.100 1.00 79.94 85 CYS A N 1
ATOM 708 C CA . CYS A 1 85 ? 4.706 -1.367 -14.821 1.00 79.94 85 CYS A CA 1
ATOM 709 C C . CYS A 1 85 ? 4.502 -0.420 -13.650 1.00 79.94 85 CYS A C 1
ATOM 711 O O . CYS A 1 85 ? 3.869 -0.789 -12.673 1.00 79.94 85 CYS A O 1
ATOM 713 N N . VAL A 1 86 ? 4.971 0.820 -13.788 1.00 85.31 86 VAL A N 1
ATOM 714 C CA . VAL A 1 86 ? 4.733 1.894 -12.823 1.00 85.31 86 VAL A CA 1
ATOM 715 C C . VAL A 1 86 ? 3.238 2.076 -12.597 1.00 85.31 86 VAL A C 1
ATOM 717 O O . VAL A 1 86 ? 2.803 2.076 -11.450 1.00 85.31 86 VAL A O 1
ATOM 720 N N . ASN A 1 87 ? 2.444 2.145 -13.668 1.00 85.44 87 ASN A N 1
A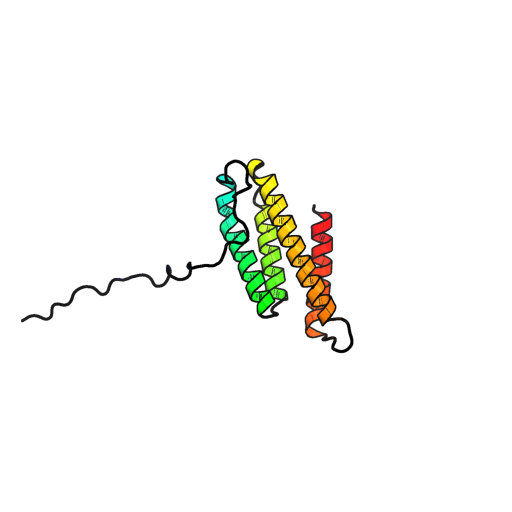TOM 721 C CA . ASN A 1 87 ? 0.991 2.252 -13.550 1.00 85.44 87 ASN A CA 1
ATOM 722 C C . ASN A 1 87 ? 0.390 1.036 -12.835 1.00 85.44 87 ASN A C 1
ATOM 724 O O . ASN A 1 87 ? -0.403 1.207 -11.917 1.00 85.44 87 ASN A O 1
ATOM 728 N N . PHE A 1 88 ? 0.814 -0.180 -13.189 1.00 85.12 88 PHE A N 1
ATOM 729 C CA . PHE A 1 88 ? 0.355 -1.400 -12.521 1.00 85.12 88 PHE A CA 1
ATOM 730 C C . PHE A 1 88 ? 0.696 -1.431 -11.018 1.00 85.12 88 PHE A C 1
ATOM 732 O O . PHE A 1 88 ? -0.168 -1.748 -10.198 1.00 85.12 88 PHE A O 1
ATOM 739 N N . PHE A 1 89 ? 1.924 -1.059 -10.642 1.00 86.56 89 PHE A N 1
ATOM 740 C CA . PHE A 1 89 ? 2.348 -0.975 -9.241 1.00 86.56 89 PHE A CA 1
ATOM 741 C C . PHE A 1 89 ? 1.528 0.066 -8.488 1.00 86.56 89 PHE A C 1
ATOM 743 O O . PHE A 1 89 ? 0.982 -0.238 -7.430 1.00 86.56 89 PHE A O 1
ATOM 750 N N . ARG A 1 90 ? 1.382 1.271 -9.052 1.00 89.94 90 ARG A N 1
ATOM 751 C CA . ARG A 1 90 ? 0.585 2.349 -8.455 1.00 89.94 90 ARG A CA 1
ATOM 752 C C . ARG A 1 90 ? -0.856 1.924 -8.238 1.00 89.94 90 ARG A C 1
ATOM 754 O O . ARG A 1 90 ? -1.341 2.078 -7.126 1.00 89.94 90 ARG A O 1
ATOM 761 N N . SER A 1 91 ? -1.506 1.340 -9.245 1.00 89.56 91 SER A N 1
ATOM 762 C CA . SER A 1 91 ? -2.877 0.839 -9.117 1.00 89.56 91 SER A CA 1
ATOM 763 C C . SER A 1 91 ? -3.000 -0.200 -8.004 1.00 89.56 91 SER A C 1
ATOM 765 O O . SER A 1 91 ? -3.866 -0.061 -7.150 1.00 89.56 91 SER A O 1
ATOM 767 N N . SER A 1 92 ? -2.093 -1.177 -7.953 1.00 89.81 92 SER A N 1
ATOM 768 C CA . SER A 1 92 ? -2.119 -2.231 -6.930 1.00 89.81 92 SER A CA 1
ATOM 769 C C . SER A 1 92 ? -1.882 -1.683 -5.515 1.00 89.81 92 SER A C 1
ATOM 771 O O . SER A 1 92 ? -2.511 -2.115 -4.549 1.00 89.81 92 SER A O 1
ATOM 773 N N . ILE A 1 93 ? -0.980 -0.707 -5.374 1.00 92.25 93 ILE A N 1
ATOM 774 C CA . ILE A 1 93 ? -0.720 -0.017 -4.105 1.00 92.25 93 ILE A CA 1
ATOM 775 C C . ILE A 1 93 ? -1.944 0.807 -3.691 1.00 92.25 93 ILE A C 1
ATOM 777 O O . ILE A 1 93 ? -2.344 0.758 -2.530 1.00 92.25 93 ILE A O 1
ATOM 781 N N . THR A 1 94 ? -2.563 1.537 -4.624 1.00 93.25 94 THR A N 1
ATOM 782 C CA . THR A 1 94 ? -3.786 2.308 -4.365 1.00 93.25 94 THR A CA 1
ATOM 783 C C . THR A 1 94 ? -4.938 1.407 -3.935 1.00 93.25 94 THR A C 1
ATOM 785 O O . THR A 1 94 ? -5.570 1.714 -2.933 1.00 93.25 94 THR A O 1
ATOM 788 N N . GLU A 1 95 ? -5.164 0.279 -4.609 1.00 92.50 95 GLU A N 1
ATOM 789 C CA . GLU A 1 95 ? -6.174 -0.714 -4.217 1.00 92.50 95 GLU A CA 1
ATOM 790 C C . GLU A 1 95 ? -5.925 -1.225 -2.788 1.00 92.50 95 GLU A C 1
ATOM 792 O O . GLU A 1 95 ? -6.831 -1.261 -1.960 1.00 92.50 95 GLU A O 1
ATOM 797 N N . SER A 1 96 ? -4.664 -1.493 -2.439 1.00 93.69 96 SER A N 1
ATOM 798 C CA . SER A 1 96 ? -4.294 -1.929 -1.082 1.00 93.69 96 SER A CA 1
ATOM 799 C C . SER A 1 96 ? -4.568 -0.849 -0.024 1.00 93.69 96 SER A C 1
ATOM 801 O O . SER A 1 96 ? -5.018 -1.148 1.082 1.00 93.69 96 SER A O 1
ATOM 803 N N . LEU A 1 97 ? -4.328 0.424 -0.357 1.00 95.62 97 LEU A N 1
ATOM 804 C CA . LEU A 1 97 ? -4.681 1.563 0.497 1.00 95.62 97 LEU A CA 1
ATOM 805 C C . LEU A 1 97 ? -6.207 1.713 0.636 1.00 95.62 97 LEU A C 1
ATOM 807 O O . LEU A 1 97 ? -6.691 2.020 1.725 1.00 95.62 97 LEU A O 1
ATOM 811 N N . GLU A 1 98 ? -6.977 1.484 -0.428 1.00 94.94 98 GLU A N 1
ATOM 812 C CA . GLU A 1 98 ? -8.445 1.501 -0.387 1.00 94.94 98 GLU A CA 1
ATOM 813 C C . GLU A 1 98 ? -9.006 0.379 0.495 1.00 94.94 98 GLU A C 1
ATOM 815 O O . GLU A 1 98 ? -9.907 0.625 1.303 1.00 94.94 98 GLU A O 1
ATOM 820 N N . ASP A 1 99 ? -8.423 -0.815 0.421 1.00 95.12 99 ASP A N 1
ATOM 821 C CA . ASP A 1 99 ? -8.780 -1.941 1.281 1.00 95.12 99 ASP A CA 1
ATOM 822 C C . ASP A 1 99 ? -8.542 -1.625 2.763 1.00 95.12 99 ASP A C 1
ATOM 824 O O . ASP A 1 99 ? -9.439 -1.808 3.594 1.00 95.12 99 ASP A O 1
ATOM 828 N N . ILE A 1 100 ? -7.361 -1.091 3.104 1.00 95.12 100 ILE A N 1
ATOM 829 C CA . ILE A 1 100 ? -7.042 -0.664 4.476 1.00 95.12 100 ILE A CA 1
ATOM 830 C C . ILE A 1 100 ? -8.016 0.426 4.935 1.00 95.12 100 ILE A C 1
ATOM 832 O O . ILE A 1 100 ? -8.487 0.401 6.073 1.00 95.12 100 ILE A O 1
ATOM 836 N N . HIS A 1 101 ? -8.364 1.374 4.063 1.00 95.06 101 HIS A N 1
ATOM 837 C CA . HIS A 1 101 ? -9.343 2.411 4.378 1.00 95.06 101 HIS A CA 1
ATOM 838 C C . HIS A 1 101 ? -10.721 1.811 4.686 1.00 95.06 101 HIS A C 1
ATOM 840 O O . HIS A 1 101 ? -11.370 2.221 5.651 1.00 95.06 101 HIS A O 1
ATOM 846 N N . GLY A 1 102 ? -11.150 0.801 3.926 1.00 93.25 102 GLY A N 1
ATOM 847 C CA . GLY A 1 102 ? -12.378 0.051 4.187 1.00 93.25 102 GLY A CA 1
ATOM 848 C C . GLY A 1 102 ? -12.357 -0.707 5.521 1.00 93.25 102 GLY A C 1
ATOM 849 O O . GLY A 1 102 ? -13.358 -0.714 6.243 1.00 93.25 102 GLY A O 1
ATOM 850 N N . GLU A 1 103 ? -11.227 -1.315 5.886 1.00 92.25 103 GLU A N 1
ATOM 851 C CA . GLU A 1 103 ? -11.039 -1.960 7.195 1.00 92.25 103 GLU A CA 1
ATOM 852 C C . GLU A 1 103 ? -11.111 -0.954 8.342 1.00 92.25 103 GLU A C 1
ATOM 854 O O . GLU A 1 103 ? -11.882 -1.141 9.288 1.00 92.25 103 GLU A O 1
ATOM 859 N N . LEU A 1 104 ? -10.366 0.146 8.233 1.00 92.38 104 LEU A N 1
ATOM 860 C CA . LEU A 1 104 ? -10.366 1.224 9.216 1.00 92.38 104 LEU A CA 1
ATOM 861 C C . LEU A 1 104 ? -11.763 1.826 9.377 1.00 92.38 104 LEU A C 1
ATOM 863 O O . LEU A 1 104 ? -12.215 2.004 10.506 1.00 92.38 104 LEU A O 1
ATOM 867 N N . HIS A 1 105 ? -12.493 2.043 8.279 1.00 92.06 105 HIS A N 1
ATOM 868 C CA . HIS A 1 105 ? -13.881 2.496 8.326 1.00 92.06 105 HIS A CA 1
ATOM 869 C C . HIS A 1 105 ? -14.747 1.552 9.166 1.00 92.06 105 HIS A C 1
ATOM 871 O O . HIS A 1 105 ? -15.445 2.004 10.072 1.00 92.06 105 HIS A O 1
ATOM 877 N N . LYS A 1 106 ? -14.674 0.234 8.932 1.00 89.69 106 LYS A N 1
ATOM 878 C CA . LYS A 1 106 ? -15.432 -0.767 9.707 1.00 89.69 106 LYS A CA 1
ATOM 879 C C . LYS A 1 106 ? -15.050 -0.782 11.192 1.00 89.69 106 LYS A C 1
ATOM 881 O O . LYS A 1 106 ? -15.895 -1.081 12.024 1.00 89.69 106 LYS A O 1
ATOM 886 N N . MET A 1 107 ? -13.798 -0.476 11.534 1.00 87.81 107 MET A N 1
ATOM 887 C CA . MET A 1 107 ? -13.312 -0.449 12.924 1.00 87.81 107 MET A CA 1
ATOM 888 C C . MET A 1 107 ? -13.604 0.874 13.652 1.00 87.81 107 MET A C 1
ATOM 890 O O . MET A 1 107 ? -13.686 0.913 14.886 1.00 87.81 107 MET A O 1
ATOM 894 N N . SER A 1 108 ? -13.744 1.960 12.895 1.00 87.38 108 SER A N 1
ATOM 895 C CA . SER A 1 108 ? -14.053 3.302 13.395 1.00 87.38 108 SER A CA 1
ATOM 896 C C . SER A 1 108 ? -15.550 3.623 13.368 1.00 87.38 108 SER A C 1
ATOM 898 O O . SER A 1 108 ? -15.980 4.578 14.016 1.00 87.38 108 SER A O 1
ATOM 900 N N . THR A 1 109 ? -16.361 2.816 12.683 1.00 82.06 109 THR A N 1
ATOM 901 C CA . THR A 1 109 ? -17.822 2.957 12.615 1.00 82.06 109 THR A CA 1
ATOM 902 C C . THR A 1 109 ? -18.532 1.741 13.224 1.00 82.06 109 THR A C 1
ATOM 904 O O . THR A 1 109 ? -17.947 0.676 13.389 1.00 82.06 109 THR A O 1
ATOM 907 N N . GLY A 1 110 ? -19.795 1.900 13.632 1.00 76.12 110 GLY A N 1
ATOM 908 C CA . GLY A 1 110 ? -20.605 0.820 14.218 1.00 76.12 110 GLY A CA 1
ATOM 909 C C . GLY A 1 110 ? -20.645 0.770 15.754 1.00 76.12 110 GLY A C 1
ATOM 910 O O . GLY A 1 110 ? -20.127 1.650 16.444 1.00 76.12 110 GLY A O 1
ATOM 911 N N . LEU A 1 111 ? -21.311 -0.263 16.291 1.00 74.12 111 LEU A N 1
ATOM 912 C CA . LEU A 1 111 ? -21.620 -0.402 17.727 1.00 74.12 111 LEU A CA 1
ATOM 913 C C . LEU A 1 111 ? -20.369 -0.544 18.615 1.00 74.12 111 LEU A C 1
ATOM 915 O O . LEU A 1 111 ? -20.366 -0.059 19.742 1.00 74.12 111 LEU A O 1
ATOM 919 N N . PHE A 1 112 ? -19.303 -1.163 18.097 1.00 72.69 112 PHE A N 1
ATOM 920 C CA . PHE A 1 112 ? -18.025 -1.368 18.796 1.00 72.69 112 PHE A CA 1
ATOM 921 C C . PHE A 1 112 ? -16.923 -0.428 18.296 1.00 72.69 112 PHE A C 1
ATOM 923 O O . PHE A 1 112 ? -15.742 -0.776 18.326 1.00 72.69 112 PHE A O 1
ATOM 930 N N . ARG A 1 113 ? -17.303 0.758 17.802 1.00 79.25 113 ARG A N 1
ATOM 931 C CA . ARG A 1 113 ? -16.344 1.734 17.279 1.00 79.25 113 ARG A CA 1
ATOM 932 C C . ARG A 1 113 ? -15.255 2.038 18.302 1.00 79.25 113 ARG A C 1
ATOM 934 O O . ARG A 1 113 ? -15.531 2.318 19.470 1.00 79.25 113 ARG A O 1
ATOM 941 N N . THR A 1 114 ? -14.011 2.050 17.841 1.00 78.56 114 THR A N 1
ATOM 942 C CA . THR A 1 114 ? -12.879 2.470 18.669 1.00 78.56 114 THR A CA 1
ATOM 943 C C . THR A 1 114 ? -12.254 3.727 18.078 1.00 78.56 114 THR A C 1
ATOM 945 O O . THR A 1 114 ? -11.945 3.787 16.889 1.00 78.56 114 THR A O 1
ATOM 948 N N . LYS A 1 115 ? -12.017 4.737 18.923 1.00 84.50 115 LYS A N 1
ATOM 949 C CA . LYS A 1 115 ? -11.328 5.972 18.506 1.00 84.50 115 LYS A CA 1
ATOM 950 C C . LYS A 1 115 ? -9.859 5.743 18.139 1.00 84.50 115 LYS A C 1
ATOM 952 O O . LYS A 1 115 ? -9.239 6.585 17.503 1.00 84.50 115 LYS A O 1
ATOM 957 N N . ARG A 1 116 ? -9.298 4.587 18.515 1.00 86.94 116 ARG A N 1
ATOM 958 C CA . ARG A 1 116 ? -7.899 4.213 18.264 1.00 86.94 116 ARG A CA 1
ATOM 959 C C . ARG A 1 116 ? -7.510 4.320 16.786 1.00 86.94 116 ARG A C 1
ATOM 961 O O . ARG A 1 116 ? -6.384 4.700 16.494 1.00 86.94 116 ARG A O 1
ATOM 968 N N . PHE A 1 117 ? -8.421 3.975 15.878 1.00 87.31 117 PHE A N 1
ATOM 969 C CA . PHE A 1 117 ? -8.144 3.885 14.439 1.00 87.31 117 PHE A CA 1
ATOM 970 C C . PHE A 1 117 ? -8.663 5.080 13.633 1.00 87.31 117 PHE A C 1
ATOM 972 O O . PHE A 1 117 ? -8.360 5.207 12.452 1.00 87.31 117 PHE A O 1
ATOM 979 N N . GLU A 1 118 ? -9.393 5.986 14.284 1.00 87.94 118 GLU A N 1
ATOM 980 C CA . GLU A 1 118 ? -10.044 7.133 13.652 1.00 87.94 118 GLU A CA 1
ATOM 981 C C . GLU A 1 118 ? -9.028 8.083 13.000 1.00 87.94 118 GLU A C 1
ATOM 983 O O . GLU A 1 118 ? -9.213 8.520 11.868 1.00 87.94 118 GLU A O 1
ATOM 988 N N . SER A 1 119 ? -7.894 8.330 13.663 1.00 89.81 119 SER A N 1
ATOM 989 C CA . SER A 1 119 ? -6.822 9.156 13.092 1.00 89.81 119 SER A CA 1
ATOM 990 C C . SER A 1 119 ? -6.216 8.538 11.826 1.00 89.81 119 SER A C 1
ATOM 992 O O . SER A 1 119 ? -6.018 9.249 10.842 1.00 89.81 119 SER A O 1
ATOM 994 N N . SER A 1 120 ? -5.955 7.226 11.823 1.00 90.81 120 SER A N 1
ATOM 995 C CA . SER A 1 120 ? -5.445 6.523 10.640 1.00 90.81 120 SER A CA 1
ATOM 996 C C . SER A 1 120 ? -6.470 6.505 9.507 1.00 90.81 120 SER A C 1
ATOM 998 O O . SER A 1 120 ? -6.084 6.660 8.355 1.00 90.81 120 SER A O 1
ATOM 1000 N N . TYR A 1 121 ? -7.760 6.366 9.829 1.00 92.62 121 TYR A N 1
ATOM 1001 C CA . TYR A 1 121 ? -8.848 6.424 8.854 1.00 92.62 121 TYR A CA 1
ATOM 1002 C C . TYR A 1 121 ? -8.868 7.764 8.109 1.00 92.62 121 TYR A C 1
ATOM 1004 O O . TYR A 1 121 ? -8.790 7.784 6.882 1.00 92.62 121 TYR A O 1
ATOM 1012 N N . PHE A 1 122 ? -8.896 8.885 8.839 1.00 91.06 122 PHE A N 1
ATOM 1013 C CA . PHE A 1 122 ? -8.918 10.214 8.223 1.00 91.06 122 PHE A CA 1
ATOM 1014 C C . PHE A 1 122 ? -7.648 10.510 7.422 1.00 91.06 122 PHE A C 1
ATOM 1016 O O . PHE A 1 122 ? -7.739 10.934 6.273 1.00 91.06 122 PHE A O 1
ATOM 1023 N N . MET A 1 123 ? -6.475 10.213 7.993 1.00 92.31 123 MET A N 1
ATOM 1024 C CA . MET A 1 123 ? -5.188 10.394 7.314 1.00 92.31 123 MET A CA 1
ATOM 1025 C C . MET A 1 123 ? -5.136 9.639 5.982 1.00 92.31 123 MET A C 1
ATOM 1027 O O . MET A 1 123 ? -4.701 10.184 4.969 1.00 92.31 123 MET A O 1
ATOM 1031 N N . LEU A 1 124 ? -5.589 8.384 5.976 1.00 92.50 124 LEU A N 1
ATOM 1032 C CA . LEU A 1 124 ? -5.612 7.567 4.772 1.00 92.50 124 LEU A CA 1
ATOM 1033 C C . LEU A 1 124 ? -6.631 8.077 3.749 1.00 92.50 124 LEU A C 1
ATOM 1035 O O . LEU A 1 124 ? -6.354 8.065 2.552 1.00 92.50 124 LEU A O 1
ATOM 1039 N N . GLY A 1 125 ? -7.785 8.562 4.209 1.00 92.19 125 GLY A N 1
ATOM 1040 C CA . GLY A 1 125 ? -8.784 9.184 3.345 1.00 92.19 125 GLY A CA 1
ATOM 1041 C C . GLY A 1 125 ? -8.235 10.405 2.604 1.00 92.19 125 GLY A C 1
ATOM 1042 O O . GLY A 1 125 ? -8.489 10.563 1.410 1.00 92.19 125 GLY A O 1
ATOM 1043 N N . ASP A 1 126 ? -7.445 11.243 3.275 1.00 93.00 126 ASP A N 1
ATOM 1044 C CA . ASP A 1 126 ? -6.810 12.403 2.643 1.00 93.00 126 ASP A CA 1
ATOM 1045 C C . ASP A 1 126 ? -5.690 11.992 1.679 1.00 93.00 126 ASP A C 1
ATOM 1047 O O . ASP A 1 126 ? -5.653 12.479 0.547 1.00 93.00 126 ASP A O 1
ATOM 1051 N N . LEU A 1 127 ? -4.865 11.006 2.051 1.00 92.38 127 LEU A N 1
ATOM 1052 C CA . LEU A 1 127 ? -3.857 10.433 1.153 1.00 92.38 127 LEU A CA 1
ATOM 1053 C C . LEU A 1 127 ? -4.487 9.883 -0.138 1.00 92.38 127 LEU A C 1
ATOM 1055 O O . LEU A 1 127 ? -3.999 10.159 -1.231 1.00 92.38 127 LEU A O 1
ATOM 1059 N N . LEU A 1 128 ? -5.587 9.131 -0.043 1.00 92.75 128 LEU A N 1
ATOM 1060 C CA . LEU A 1 128 ? -6.270 8.575 -1.215 1.00 92.75 128 LEU A CA 1
ATOM 1061 C C . LEU A 1 128 ? -6.811 9.665 -2.149 1.00 92.75 128 LEU A C 1
ATOM 1063 O O . LEU A 1 128 ? -6.748 9.500 -3.369 1.00 92.75 128 LEU A O 1
ATOM 1067 N N . LYS A 1 129 ? -7.305 10.789 -1.610 1.00 92.06 129 LYS A N 1
ATOM 1068 C CA . LYS A 1 129 ? -7.714 11.942 -2.433 1.00 92.06 129 LYS A CA 1
ATOM 1069 C C . LYS A 1 129 ? -6.521 12.525 -3.186 1.00 92.06 129 LYS A C 1
ATOM 1071 O O . LYS A 1 129 ? -6.624 12.755 -4.387 1.00 92.06 129 LYS A O 1
ATOM 1076 N N . GLU A 1 130 ? -5.390 12.719 -2.507 1.00 89.06 130 GLU A N 1
ATOM 1077 C CA . GLU A 1 130 ? -4.169 13.237 -3.135 1.00 89.06 130 GLU A CA 1
ATOM 1078 C C . GLU A 1 130 ? -3.654 12.321 -4.251 1.00 89.06 130 GLU A C 1
ATOM 1080 O O . GLU A 1 130 ? -3.252 12.805 -5.308 1.00 89.06 130 GLU A O 1
ATOM 1085 N N . LEU A 1 131 ? -3.662 11.002 -4.034 1.00 87.00 131 LEU A N 1
ATOM 1086 C CA . LEU A 1 131 ? -3.186 10.035 -5.025 1.00 87.00 131 LEU A CA 1
ATOM 1087 C C . LEU A 1 131 ? -4.100 9.979 -6.255 1.00 87.00 131 LEU A C 1
ATOM 1089 O O . LEU A 1 131 ? -3.603 9.941 -7.377 1.00 87.00 131 LEU A O 1
ATOM 1093 N N . LYS A 1 132 ? -5.423 10.054 -6.065 1.00 82.75 132 LYS A N 1
ATOM 1094 C CA . LYS A 1 132 ? -6.398 10.078 -7.169 1.00 82.75 132 LYS A CA 1
ATOM 1095 C C . LYS A 1 132 ? -6.336 11.351 -8.010 1.00 82.75 132 LYS A C 1
ATOM 1097 O O . LYS A 1 132 ? -6.672 11.296 -9.181 1.00 82.75 132 LYS A O 1
ATOM 1102 N N . MET A 1 133 ? -5.904 12.475 -7.437 1.00 78.31 133 MET A N 1
ATOM 1103 C CA . MET A 1 133 ? -5.677 13.716 -8.192 1.00 78.31 133 MET A CA 1
ATOM 1104 C C . MET A 1 133 ? -4.374 13.704 -9.008 1.00 78.31 133 MET A C 1
ATOM 1106 O O . MET A 1 133 ? -4.195 14.558 -9.872 1.00 78.31 133 MET A O 1
ATOM 1110 N N . LYS A 1 134 ? -3.442 12.790 -8.703 1.00 67.44 134 LYS A N 1
ATOM 1111 C CA . LYS A 1 134 ? -2.113 12.698 -9.334 1.00 67.44 134 LYS A CA 1
ATOM 1112 C C . LYS A 1 134 ? -2.014 11.635 -10.436 1.00 67.44 134 LYS A C 1
ATOM 1114 O O . LYS A 1 134 ? -0.973 11.577 -11.091 1.00 67.44 134 LYS A O 1
ATOM 1119 N N . ASN A 1 135 ? -3.037 10.799 -10.598 1.00 54.69 135 ASN A N 1
ATOM 1120 C CA . ASN A 1 135 ? -3.181 9.847 -11.706 1.00 54.69 135 ASN A CA 1
ATOM 1121 C C . ASN A 1 135 ? -4.018 10.461 -12.825 1.00 54.69 135 ASN A C 1
ATOM 1123 O O . ASN A 1 135 ? -3.727 10.128 -13.993 1.00 54.69 135 ASN A O 1
#